Protein AF-F3G0X9-F1 (afdb_monomer)

Nearest PDB structures (foldseek):
  9iuz-assembly1_C  TM=2.964E-01  e=9.885E+00  Arabidopsis thaliana
  5j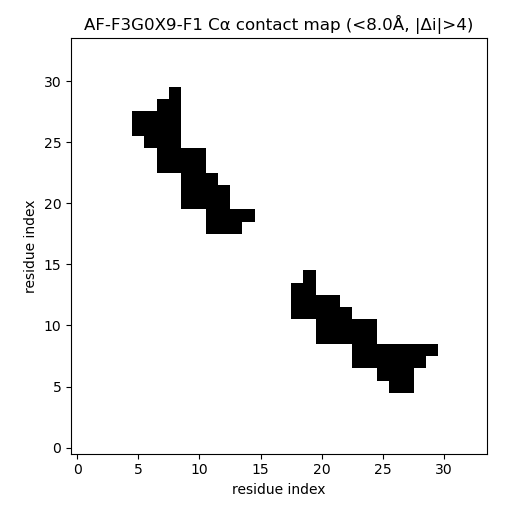uo-assembly1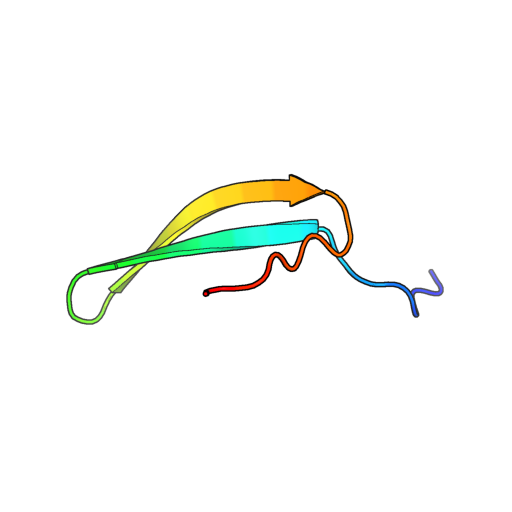_Y  TM=2.482E-01  e=8.080E+00  Saccharomyces cerevisiae

InterPro domains:
  IPR003469 Glycoside hydrolase, family 68 [PF02435] (1-31)
  I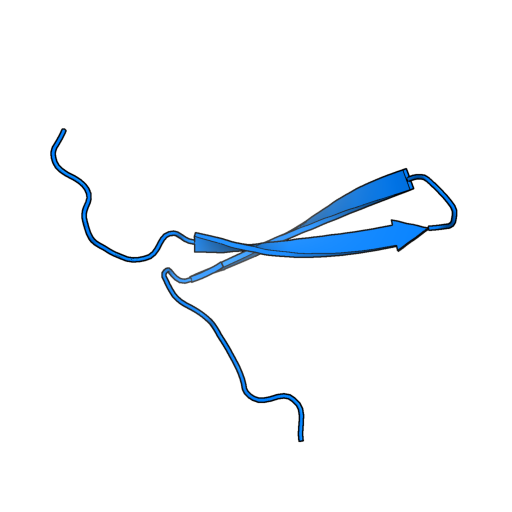PR023296 Glycosyl hydrolase, five-bladed beta-propeller domain superfamily [G3DSA:2.115.10.20] (1-34)

Solvent-accessible surface area (backbone atoms only — not comparable to full-atom values): 2434 Å² total; per-residue (Å²): 134,87,80,95,67,72,55,62,29,72,44,69,47,79,59,91,98,44,76,42,83,75,50,78,48,57,68,59,62,76,80,85,79,132

Foldseek 3Di:
DDDPFADWDWDWDDDPPDIDTDDTHDGPPDDDDD

Organism: NCBI:txid629262

Mean predicted aligned error: 3.17 Å

pLDDT: mean 95.02, std 5.49, range [75.06, 98.19]

Sequence (34 aa):
RIGGTEAPTVRILLKGDRSFVQEEYDYGYIPAMK

Radius of gyration: 12.53 Å; Cα contacts (8 Å, |Δi|>4): 40; chains: 1; bounding box: 34×15×24 Å

Structure (mmCIF, N/CA/C/O backbone):
data_AF-F3G0X9-F1
#
_entry.id   AF-F3G0X9-F1
#
loop_
_atom_site.group_PDB
_atom_site.id
_atom_site.type_symbol
_atom_site.label_atom_id
_atom_site.label_alt_id
_atom_site.label_comp_id
_atom_site.label_asym_id
_atom_site.label_entity_id
_atom_site.label_seq_id
_atom_site.pdbx_PDB_ins_code
_atom_site.Cartn_x
_atom_site.Cartn_y
_atom_site.Cartn_z
_atom_site.occupancy
_atom_site.B_iso_or_equiv
_atom_site.auth_seq_id
_atom_site.auth_comp_id
_atom_site.auth_asym_id
_atom_site.auth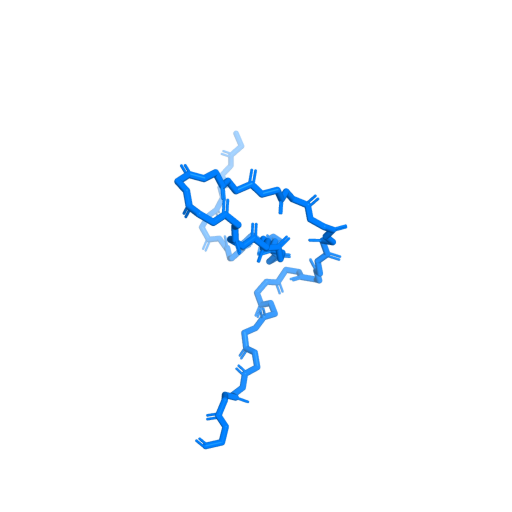_atom_id
_atom_site.pdbx_PDB_model_num
ATOM 1 N N . ARG A 1 1 ? 23.834 10.108 0.530 1.00 75.06 1 ARG A N 1
ATOM 2 C CA . ARG A 1 1 ? 23.462 9.019 -0.410 1.00 75.06 1 ARG A CA 1
ATOM 3 C C . ARG A 1 1 ? 22.501 9.607 -1.430 1.00 75.06 1 ARG A C 1
ATOM 5 O O . ARG A 1 1 ? 21.670 10.405 -1.021 1.00 75.06 1 ARG A O 1
ATOM 12 N N . ILE A 1 2 ? 22.644 9.273 -2.712 1.00 78.12 2 ILE A N 1
ATOM 13 C CA . ILE A 1 2 ? 21.700 9.701 -3.753 1.00 78.12 2 ILE A CA 1
ATOM 14 C C . ILE A 1 2 ? 20.630 8.607 -3.864 1.00 78.12 2 ILE 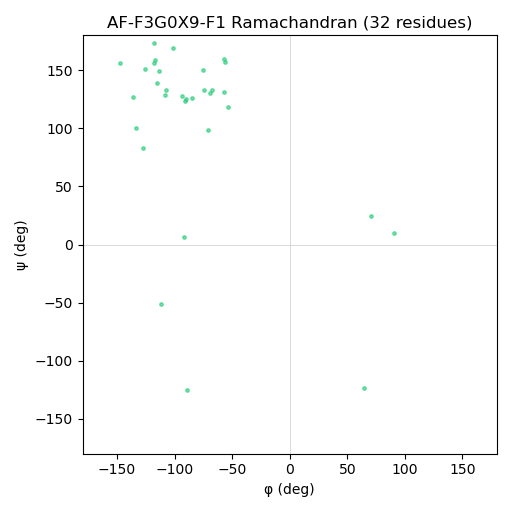A C 1
ATOM 16 O O . ILE A 1 2 ? 20.982 7.439 -4.007 1.00 78.12 2 ILE A O 1
ATOM 20 N N . GLY A 1 3 ? 19.363 8.988 -3.685 1.00 90.56 3 GLY A N 1
ATOM 21 C CA . GLY A 1 3 ? 18.187 8.142 -3.920 1.00 90.56 3 GLY A CA 1
ATOM 22 C C . GLY A 1 3 ? 17.703 8.272 -5.370 1.00 90.56 3 GLY A C 1
ATOM 23 O O . GLY A 1 3 ? 18.497 8.106 -6.287 1.00 90.56 3 GLY A O 1
ATOM 24 N N . GLY A 1 4 ? 16.421 8.610 -5.576 1.00 93.31 4 GLY A N 1
ATOM 25 C CA . GLY A 1 4 ? 15.825 8.815 -6.912 1.00 93.31 4 GLY A CA 1
ATOM 26 C C . GLY A 1 4 ? 15.206 7.560 -7.538 1.00 93.31 4 GLY A C 1
ATOM 27 O O . GLY A 1 4 ? 14.838 7.571 -8.706 1.00 93.31 4 GLY A O 1
ATOM 28 N N . THR A 1 5 ? 15.096 6.494 -6.749 1.00 94.12 5 THR A N 1
ATOM 29 C CA . THR A 1 5 ? 14.396 5.247 -7.068 1.00 94.12 5 THR A CA 1
ATOM 30 C C . THR A 1 5 ? 13.247 5.064 -6.082 1.00 94.12 5 THR A C 1
ATOM 32 O O . THR A 1 5 ? 13.272 5.657 -4.998 1.00 94.12 5 THR A O 1
ATOM 35 N N . GLU A 1 6 ? 12.249 4.259 -6.445 1.00 95.31 6 GLU A N 1
ATOM 36 C CA . GLU A 1 6 ? 11.147 3.911 -5.543 1.00 95.31 6 GLU A CA 1
ATOM 37 C C . GLU A 1 6 ? 11.671 3.285 -4.246 1.00 95.31 6 GLU A C 1
ATOM 39 O O . GLU A 1 6 ? 12.799 2.802 -4.201 1.00 95.31 6 GLU A O 1
ATOM 44 N N . ALA A 1 7 ? 10.872 3.347 -3.184 1.00 97.50 7 ALA A N 1
ATOM 45 C CA . ALA A 1 7 ? 11.174 2.767 -1.877 1.00 97.50 7 ALA A CA 1
ATOM 46 C C . ALA A 1 7 ? 10.419 1.434 -1.699 1.00 97.50 7 ALA A C 1
ATOM 48 O O . ALA A 1 7 ? 9.535 1.135 -2.507 1.00 97.50 7 ALA A O 1
ATOM 49 N N . PRO A 1 8 ? 10.723 0.637 -0.658 1.00 97.69 8 PRO A N 1
ATOM 50 C CA . PRO A 1 8 ? 9.897 -0.509 -0.288 1.00 97.69 8 PRO A CA 1
ATOM 51 C C . PRO A 1 8 ? 8.463 -0.065 -0.006 1.00 97.69 8 PRO A C 1
ATOM 53 O O . PRO A 1 8 ? 8.231 0.907 0.724 1.00 97.69 8 PRO A O 1
ATOM 56 N N . THR A 1 9 ? 7.493 -0.759 -0.592 1.00 97.50 9 THR A N 1
ATOM 57 C CA . THR A 1 9 ? 6.083 -0.454 -0.342 1.00 97.50 9 THR A CA 1
ATOM 58 C C . THR A 1 9 ? 5.688 -0.951 1.043 1.00 97.50 9 THR A C 1
ATOM 60 O O . THR A 1 9 ? 5.929 -2.103 1.390 1.00 97.50 9 THR A O 1
ATOM 63 N N . VAL A 1 10 ? 5.011 -0.111 1.827 1.00 97.50 10 VAL A N 1
ATOM 64 C CA . VAL A 1 10 ? 4.512 -0.485 3.157 1.00 97.50 10 VAL A CA 1
ATOM 65 C C . VAL A 1 10 ? 3.003 -0.659 3.130 1.00 97.50 10 VAL A C 1
ATOM 67 O O . VAL A 1 10 ? 2.266 0.209 2.656 1.00 97.50 10 VAL A O 1
ATOM 70 N N . ARG A 1 11 ? 2.525 -1.758 3.713 1.00 97.31 11 ARG A N 1
ATOM 71 C CA . ARG A 1 11 ? 1.104 -1.968 3.972 1.00 97.31 11 ARG A CA 1
ATOM 72 C C . ARG A 1 11 ? 0.727 -1.431 5.340 1.00 97.31 11 ARG A C 1
ATOM 74 O O . ARG A 1 11 ? 1.264 -1.865 6.362 1.00 97.31 11 ARG A O 1
ATOM 81 N N . ILE A 1 12 ? -0.274 -0.557 5.357 1.00 98.12 12 ILE A N 1
ATOM 82 C CA . ILE A 1 12 ? -0.918 -0.106 6.588 1.00 98.12 12 ILE A CA 1
ATOM 83 C C . ILE A 1 12 ? -2.367 -0.574 6.657 1.00 98.12 12 ILE A C 1
ATOM 85 O O . ILE A 1 12 ? -3.059 -0.692 5.646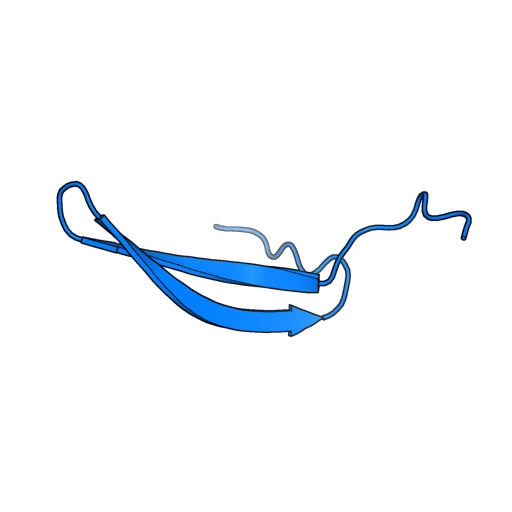 1.00 98.12 12 ILE A O 1
ATOM 89 N N . LEU A 1 13 ? -2.833 -0.802 7.878 1.00 98.19 13 LEU A N 1
ATOM 90 C CA . LEU A 1 13 ? -4.232 -1.038 8.189 1.00 98.19 13 LEU A CA 1
ATOM 91 C C . LEU A 1 13 ? -4.800 0.185 8.907 1.00 98.19 13 LEU A C 1
ATOM 93 O O . LEU A 1 13 ? -4.241 0.637 9.906 1.00 98.19 13 LEU A O 1
ATOM 97 N N . LEU A 1 14 ? -5.929 0.692 8.421 1.00 97.94 14 LEU A N 1
ATOM 98 C CA . LEU A 1 14 ? -6.666 1.783 9.056 1.00 97.94 14 LEU A CA 1
ATOM 99 C C . LEU A 1 14 ? -7.748 1.200 9.974 1.00 97.94 14 LEU A C 1
ATOM 101 O O . LEU A 1 14 ? -8.540 0.358 9.546 1.00 97.94 14 LEU A O 1
ATOM 105 N N . LYS A 1 15 ? -7.781 1.628 11.239 1.00 97.88 15 LYS A N 1
ATOM 106 C CA . LYS A 1 15 ? -8.806 1.247 12.225 1.00 97.88 15 LYS A CA 1
ATOM 107 C C . LYS A 1 15 ? -9.306 2.490 12.958 1.00 97.88 15 LYS A C 1
ATOM 109 O O . LYS A 1 15 ? -8.665 2.947 13.905 1.00 97.88 15 LYS A O 1
ATOM 114 N N . GLY A 1 16 ? -10.465 3.001 12.545 1.00 97.31 16 GLY A N 1
ATOM 115 C CA . GLY A 1 16 ? -11.000 4.258 13.070 1.00 97.31 16 GLY A CA 1
ATOM 116 C C . GLY A 1 16 ? -10.092 5.430 12.698 1.00 97.31 16 GLY A C 1
ATOM 117 O O . GLY A 1 16 ? -9.794 5.621 11.524 1.00 97.31 16 GLY A O 1
ATOM 118 N N . ASP A 1 17 ? -9.628 6.170 13.701 1.00 98.06 17 ASP A N 1
ATOM 119 C CA . ASP A 1 17 ? -8.718 7.317 13.585 1.00 98.06 17 ASP A CA 1
ATOM 120 C C . ASP A 1 17 ? -7.225 6.944 13.698 1.00 98.06 17 ASP A C 1
ATOM 122 O O . ASP A 1 17 ? -6.362 7.821 13.725 1.00 98.06 17 ASP A O 1
ATOM 126 N N . ARG A 1 18 ? -6.902 5.644 13.754 1.00 97.88 18 ARG A N 1
ATOM 127 C CA . ARG A 1 18 ? -5.529 5.134 13.893 1.00 97.88 18 ARG A CA 1
ATOM 128 C C . ARG A 1 18 ? -5.098 4.282 12.707 1.00 97.88 18 ARG A C 1
ATOM 130 O O . ARG A 1 18 ? -5.914 3.650 12.034 1.00 97.88 18 ARG A O 1
ATOM 137 N N . SER A 1 19 ? -3.786 4.199 12.515 1.00 97.94 19 SER A N 1
ATOM 138 C CA . SER A 1 19 ? -3.135 3.364 11.508 1.00 97.94 19 SER A CA 1
ATOM 139 C C . SER A 1 19 ? -2.083 2.449 12.138 1.00 97.94 19 SER A C 1
ATOM 141 O O . SER A 1 19 ? -1.500 2.761 13.177 1.00 97.94 19 SER A O 1
ATOM 143 N N . PHE A 1 20 ? -1.870 1.289 11.516 1.00 97.81 20 PHE A N 1
ATOM 144 C CA . PHE A 1 20 ? -0.924 0.270 11.970 1.00 97.81 20 PHE A CA 1
ATOM 145 C C . PHE A 1 20 ? -0.130 -0.256 10.778 1.00 97.81 20 PHE A C 1
ATOM 147 O O . PHE A 1 20 ? -0.732 -0.697 9.799 1.00 97.81 20 PHE A O 1
ATOM 154 N N . VAL A 1 21 ? 1.201 -0.232 10.862 1.00 97.31 21 VAL A N 1
ATOM 155 C CA . VAL A 1 21 ? 2.072 -0.903 9.887 1.00 97.31 21 VAL A CA 1
ATOM 156 C C . VAL A 1 21 ? 1.920 -2.411 10.059 1.00 97.31 21 VAL A C 1
ATOM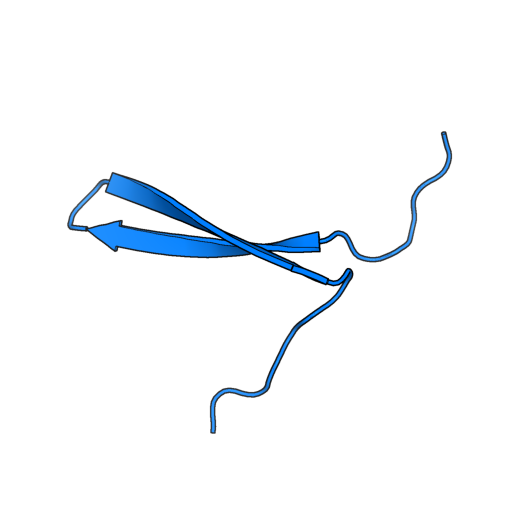 158 O O . VAL A 1 21 ? 1.978 -2.906 11.184 1.00 97.31 21 VAL A O 1
ATOM 161 N N . GLN A 1 22 ? 1.690 -3.124 8.958 1.00 95.81 22 GLN A N 1
ATOM 162 C CA . GLN A 1 22 ? 1.476 -4.570 8.970 1.00 95.81 22 GLN A CA 1
ATOM 163 C C . GLN A 1 22 ? 2.636 -5.318 8.312 1.00 95.81 22 GLN A C 1
ATOM 165 O O . GLN A 1 22 ? 3.169 -6.249 8.906 1.00 95.81 22 GLN A O 1
ATOM 170 N N . GLU A 1 23 ? 3.008 -4.912 7.097 1.00 95.94 23 GLU A N 1
ATOM 171 C CA . GLU A 1 23 ? 3.953 -5.627 6.231 1.00 95.94 23 GLU A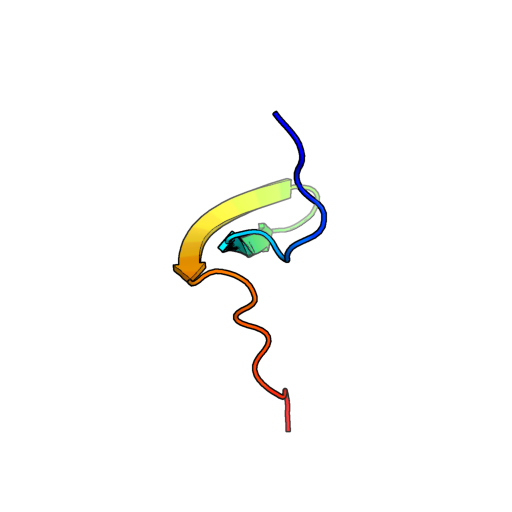 CA 1
ATOM 172 C C . GLU A 1 23 ? 4.766 -4.642 5.379 1.00 95.94 23 GLU A C 1
ATOM 174 O O . GLU A 1 23 ? 4.316 -3.528 5.092 1.00 95.94 23 GLU A O 1
ATOM 179 N N . GLU A 1 24 ? 5.944 -5.089 4.952 1.00 97.69 24 GLU A N 1
ATOM 180 C CA . GLU A 1 24 ? 6.813 -4.434 3.973 1.00 97.69 24 GLU A CA 1
ATOM 181 C C . GLU A 1 24 ? 6.925 -5.335 2.736 1.00 97.69 24 GLU A C 1
ATOM 183 O O . GLU A 1 24 ? 7.022 -6.558 2.857 1.00 97.69 24 GLU A O 1
ATOM 188 N N . TYR A 1 25 ? 6.885 -4.728 1.554 1.00 97.06 25 TYR A N 1
ATOM 189 C CA . TYR A 1 25 ? 7.036 -5.379 0.257 1.00 97.06 25 TYR A CA 1
ATOM 190 C C . TYR A 1 25 ? 8.263 -4.837 -0.477 1.00 97.06 25 TYR A C 1
ATOM 192 O O . TYR A 1 25 ? 8.882 -3.861 -0.053 1.00 97.06 25 TYR A O 1
ATOM 200 N N . ASP A 1 26 ? 8.578 -5.452 -1.615 1.00 97.44 26 ASP A N 1
ATOM 201 C CA . ASP A 1 26 ? 9.699 -5.045 -2.454 1.00 97.44 26 ASP A CA 1
ATOM 202 C C . ASP A 1 26 ? 9.624 -3.574 -2.896 1.00 97.44 26 ASP A C 1
ATOM 204 O O . ASP A 1 26 ? 8.570 -2.924 -2.913 1.00 97.44 26 ASP A O 1
ATOM 208 N N . TYR A 1 27 ? 10.792 -3.059 -3.282 1.00 97.25 27 TYR A N 1
ATOM 209 C CA . TYR A 1 27 ? 10.967 -1.726 -3.841 1.00 97.25 27 TYR A CA 1
ATOM 210 C C . TYR A 1 27 ? 10.035 -1.508 -5.039 1.00 97.25 27 TYR A C 1
ATOM 212 O O . TYR A 1 27 ? 10.136 -2.203 -6.049 1.00 97.25 27 TYR A O 1
ATOM 220 N N . GLY A 1 28 ? 9.140 -0.529 -4.916 1.00 96.81 28 GLY A N 1
ATOM 221 C CA . GLY A 1 28 ? 8.198 -0.149 -5.966 1.00 96.81 28 GLY A CA 1
ATOM 222 C C . GLY A 1 28 ? 7.082 -1.147 -6.262 1.00 96.81 28 GLY A C 1
ATOM 223 O O . GLY A 1 28 ? 6.522 -1.182 -7.359 1.00 96.81 28 GLY A O 1
ATOM 224 N N . TYR A 1 29 ? 6.731 -1.988 -5.290 1.00 97.56 29 TYR A N 1
ATOM 225 C CA . TYR A 1 29 ? 5.600 -2.894 -5.431 1.00 97.56 29 TYR A CA 1
ATOM 226 C C . TYR A 1 29 ? 4.266 -2.127 -5.392 1.00 97.56 29 TYR A C 1
ATOM 228 O O . TYR A 1 29 ? 3.764 -1.789 -4.318 1.00 97.56 29 TYR A O 1
ATOM 236 N N . ILE A 1 30 ? 3.684 -1.849 -6.563 1.00 96.94 30 ILE A N 1
ATOM 237 C CA . ILE A 1 30 ? 2.404 -1.135 -6.719 1.00 96.94 30 ILE A CA 1
ATOM 238 C C . ILE A 1 30 ? 1.461 -1.972 -7.607 1.00 96.94 30 ILE A C 1
ATOM 240 O O . ILE A 1 30 ? 1.390 -1.764 -8.820 1.00 96.94 30 ILE A O 1
ATOM 244 N N . PRO A 1 31 ? 0.753 -2.970 -7.043 1.00 96.12 31 PRO A N 1
ATOM 245 C CA . PRO A 1 31 ? -0.155 -3.816 -7.811 1.00 96.12 31 PRO A CA 1
ATOM 246 C C . PRO A 1 31 ? -1.464 -3.088 -8.152 1.00 96.12 31 PRO A C 1
ATOM 248 O O . PRO A 1 31 ? -1.955 -2.261 -7.382 1.00 96.12 31 PRO A O 1
ATOM 251 N N . ALA A 1 32 ? -2.073 -3.440 -9.287 1.00 96.06 32 ALA A N 1
ATOM 252 C CA . ALA A 1 32 ? -3.376 -2.908 -9.669 1.00 96.06 32 ALA A CA 1
ATOM 253 C C . ALA A 1 32 ? -4.487 -3.416 -8.733 1.00 96.06 32 ALA A C 1
ATOM 255 O O . ALA A 1 32 ? -4.612 -4.614 -8.466 1.00 96.06 32 ALA A O 1
ATOM 256 N N . MET A 1 33 ? -5.334 -2.495 -8.283 1.00 91.06 33 MET A N 1
ATOM 257 C CA . MET A 1 33 ? -6.658 -2.805 -7.752 1.00 91.06 33 MET A CA 1
ATOM 258 C C . M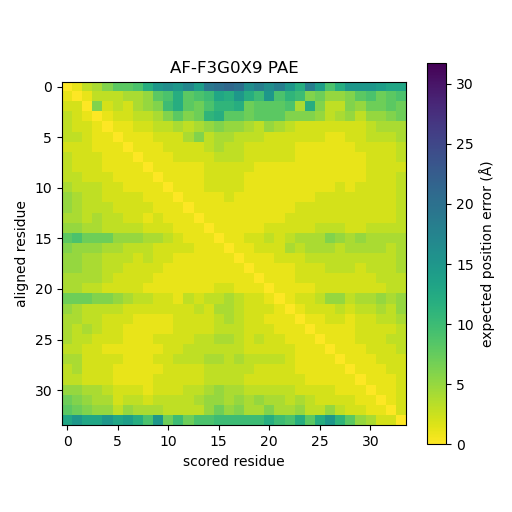ET A 1 33 ? -7.582 -2.876 -8.972 1.00 91.06 33 MET A C 1
ATOM 260 O O . MET A 1 33 ? -7.521 -1.973 -9.795 1.00 91.06 33 MET A O 1
ATOM 264 N N . LYS A 1 34 ? -8.322 -3.973 -9.145 1.00 82.69 34 LYS A N 1
ATOM 265 C CA . LYS A 1 34 ? -9.135 -4.261 -10.344 1.00 82.69 34 LYS A CA 1
ATOM 266 C C . LYS A 1 34 ? -9.899 -3.074 -10.934 1.00 82.69 34 LYS A C 1
ATOM 268 O O . LYS A 1 34 ? -10.452 -2.282 -10.142 1.00 82.69 34 LYS A O 1
#

Secondary structure (DSSP, 8-state):
----SPPEEEEEEEETTEEEEEEEEEET--PPP-